Protein AF-A0A942FW92-F1 (afdb_monomer_lite)

Foldseek 3Di:
DVVVVVVLVLCVQVDDPVCSVVVVVVVVCVVVVVVVVVVVVLVVCVVVDPPVVSVVVVVVVVVVVVVVVCPDCVVVCPDRHHRPPDD

pLDDT: mean 82.92, std 11.73, range [40.91, 94.88]

Secondary structure (DSSP, 8-state):
-HHHHHHHHHHHHHS-GGGHHHHHHHHHHHHHHHHHHHHHHHHHHHHHS-HHHHHHHHHHHHHHHHHHHHHSGGGG--SPPP-----

Sequence (87 aa):
MVYSINQVSLRQTITPTCILGRVNGTMQFLGMGSIPIGSLFGGGLATLTNLPATLWVAAALSFLAIFTIALSPVAKLYTMPKVEEGL

Radius of gyration: 17.54 Å; chains: 1; bounding box: 42×20×47 Å

Structure (mmCIF, N/CA/C/O backbone):
data_AF-A0A942FW92-F1
#
_entry.id   AF-A0A942FW92-F1
#
loop_
_atom_site.group_PDB
_atom_site.id
_atom_site.type_symbol
_atom_site.label_atom_id
_atom_site.label_alt_id
_atom_site.label_comp_id
_atom_site.label_asym_id
_atom_site.label_entity_id
_atom_site.label_seq_id
_atom_site.pdbx_PDB_ins_code
_atom_site.Cartn_x
_atom_site.Cartn_y
_atom_site.Cartn_z
_atom_site.occupancy
_atom_site.B_iso_or_equiv
_atom_site.auth_seq_id
_atom_site.auth_comp_id
_atom_site.auth_asym_id
_atom_site.auth_atom_id
_atom_site.pdbx_PDB_model_num
ATOM 1 N N . MET A 1 1 ? -11.692 11.367 0.723 1.00 66.94 1 MET A N 1
ATOM 2 C CA . MET A 1 1 ? -12.207 11.779 2.048 1.00 66.94 1 MET A CA 1
ATOM 3 C C . MET A 1 1 ? -13.375 10.919 2.512 1.00 66.94 1 MET A C 1
ATOM 5 O O . MET A 1 1 ? -13.207 10.235 3.509 1.00 66.94 1 MET A O 1
ATOM 9 N N . VAL A 1 2 ? -14.490 10.841 1.773 1.00 85.69 2 VAL A N 1
ATOM 10 C CA . VAL A 1 2 ? -15.650 9.993 2.148 1.00 85.69 2 VAL A CA 1
ATOM 11 C C . VAL A 1 2 ? -15.274 8.516 2.368 1.00 85.69 2 VAL A C 1
ATOM 13 O O . VAL A 1 2 ? -15.664 7.923 3.367 1.00 85.69 2 VAL A O 1
ATOM 16 N N . TYR A 1 3 ? -14.440 7.941 1.495 1.00 82.25 3 TYR A N 1
ATOM 17 C CA . TYR A 1 3 ? -13.959 6.556 1.619 1.00 82.25 3 TYR A CA 1
ATOM 18 C C . TYR A 1 3 ? -13.198 6.276 2.924 1.00 82.25 3 TYR A C 1
ATOM 20 O O . TYR A 1 3 ? -13.434 5.263 3.578 1.00 82.25 3 TYR A O 1
ATOM 28 N N . SER A 1 4 ? -12.296 7.180 3.312 1.00 80.44 4 SER A N 1
ATOM 29 C CA . SER A 1 4 ? -11.463 7.028 4.509 1.00 80.44 4 SER A CA 1
ATOM 30 C C . SER A 1 4 ? -12.299 7.082 5.785 1.00 80.44 4 SER A C 1
ATOM 32 O O . SER A 1 4 ? -12.068 6.293 6.695 1.00 80.44 4 SER A O 1
ATOM 34 N N . ILE A 1 5 ? -13.301 7.965 5.822 1.00 84.44 5 ILE A N 1
ATOM 35 C CA . ILE A 1 5 ? -14.250 8.058 6.936 1.00 84.44 5 ILE A CA 1
ATOM 36 C C . ILE A 1 5 ? -15.069 6.769 7.018 1.00 84.44 5 ILE A C 1
ATOM 38 O O . ILE A 1 5 ? -15.083 6.133 8.065 1.00 84.44 5 ILE A O 1
ATOM 42 N N . ASN A 1 6 ? -15.659 6.322 5.902 1.00 84.00 6 ASN A N 1
ATOM 43 C CA . ASN A 1 6 ? -16.482 5.111 5.884 1.00 84.00 6 ASN A CA 1
ATOM 44 C C . ASN A 1 6 ? -15.694 3.858 6.306 1.00 84.00 6 ASN A C 1
ATOM 46 O O . ASN A 1 6 ? -16.201 3.024 7.049 1.00 84.00 6 ASN A O 1
ATOM 50 N N . GLN A 1 7 ? -14.429 3.739 5.890 1.00 82.38 7 GLN A N 1
ATOM 51 C CA . GLN A 1 7 ? -13.560 2.641 6.320 1.00 82.38 7 GLN A CA 1
ATOM 52 C C . GLN A 1 7 ? -13.339 2.606 7.836 1.00 82.38 7 GLN A C 1
ATOM 54 O O . GLN A 1 7 ? -13.353 1.529 8.432 1.00 82.38 7 GLN A O 1
ATOM 59 N N . VAL A 1 8 ? -13.093 3.765 8.451 1.00 82.25 8 VAL A N 1
ATOM 60 C CA . VAL A 1 8 ? -12.868 3.858 9.898 1.00 82.25 8 VAL A CA 1
ATOM 61 C C . VAL A 1 8 ? -14.172 3.601 10.647 1.00 82.25 8 VAL A C 1
ATOM 63 O O . VAL A 1 8 ? -14.183 2.767 11.550 1.00 82.25 8 VAL A O 1
ATOM 66 N N . SER A 1 9 ? -15.271 4.228 10.222 1.00 83.06 9 SER A N 1
ATOM 67 C CA . SER A 1 9 ? -16.597 4.042 10.818 1.00 83.06 9 SER A CA 1
ATOM 68 C C . SER A 1 9 ? -17.036 2.582 10.782 1.00 83.06 9 SER A C 1
ATOM 70 O O . SER A 1 9 ? -17.426 2.044 11.811 1.00 83.06 9 SER A O 1
ATOM 72 N N . LEU A 1 10 ? -16.868 1.892 9.650 1.00 81.62 10 LEU A N 1
ATOM 73 C CA . LEU A 1 10 ? -17.214 0.476 9.539 1.00 81.62 10 LEU A CA 1
ATOM 74 C C . LEU A 1 10 ? -16.463 -0.390 10.563 1.00 81.62 10 LEU A C 1
ATOM 76 O O . LEU A 1 10 ? -17.042 -1.290 11.166 1.00 81.62 10 LEU A O 1
ATOM 80 N N . ARG A 1 11 ? -15.175 -0.115 10.791 1.00 80.06 11 ARG A N 1
ATOM 81 C CA . ARG A 1 11 ? -14.384 -0.851 11.788 1.00 80.06 11 ARG A CA 1
AT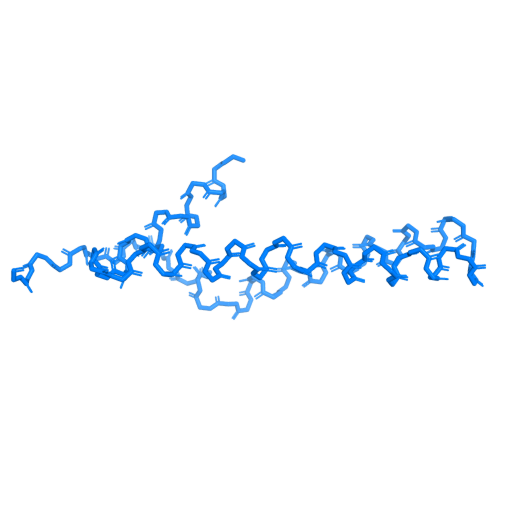OM 82 C C . ARG A 1 11 ? -14.812 -0.526 13.207 1.00 80.06 11 ARG A C 1
ATOM 84 O O . ARG A 1 11 ? -14.878 -1.443 14.015 1.00 80.06 11 ARG A O 1
ATOM 91 N N . GLN A 1 12 ? -15.107 0.739 13.494 1.00 83.06 12 GLN A N 1
ATOM 92 C CA . GLN A 1 12 ? -15.619 1.164 14.798 1.00 83.06 12 GLN A CA 1
ATOM 93 C C . GLN A 1 12 ? -16.938 0.466 15.136 1.00 83.06 12 GLN A C 1
ATOM 95 O O . GLN A 1 12 ? -17.131 0.057 16.270 1.00 83.06 12 GLN A O 1
ATOM 100 N N . THR A 1 13 ? -17.809 0.273 14.148 1.00 79.94 13 THR A N 1
ATOM 101 C CA . THR A 1 13 ? -19.098 -0.398 14.334 1.00 79.94 13 THR A CA 1
ATOM 102 C C . THR A 1 13 ? -18.966 -1.902 14.593 1.00 79.94 13 THR A C 1
ATOM 104 O O . THR A 1 13 ? -19.740 -2.453 15.364 1.00 79.94 13 THR A O 1
ATOM 107 N N . ILE A 1 14 ? -18.003 -2.577 13.957 1.00 79.94 14 ILE A N 1
ATOM 108 C CA . ILE A 1 14 ? -17.831 -4.040 14.071 1.00 79.94 14 ILE A CA 1
ATOM 109 C C . ILE A 1 14 ? -16.903 -4.419 15.243 1.00 79.94 14 ILE A C 1
ATOM 111 O O . ILE A 1 14 ? -16.925 -5.551 15.720 1.00 79.94 14 ILE A O 1
ATOM 115 N N . THR A 1 15 ? -16.058 -3.494 15.707 1.00 77.38 15 THR A N 1
ATOM 116 C CA . THR A 1 15 ? -15.005 -3.773 16.694 1.00 77.38 15 THR A CA 1
ATOM 117 C C . THR A 1 15 ? -15.404 -3.275 18.089 1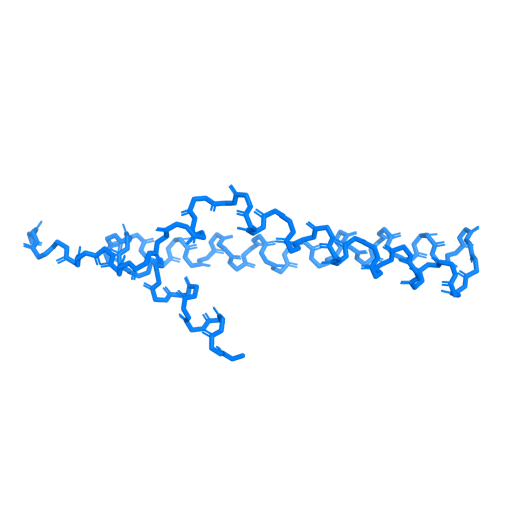.00 77.38 15 THR A C 1
ATOM 119 O O . THR A 1 15 ? -15.594 -2.072 18.257 1.00 77.38 15 THR A O 1
ATOM 122 N N . PRO A 1 16 ? -15.423 -4.140 19.122 1.00 78.75 16 PRO A N 1
ATOM 123 C CA . PRO A 1 16 ? -15.639 -3.727 20.508 1.00 78.75 16 PRO A CA 1
ATOM 124 C C . PRO A 1 16 ? -14.596 -2.703 20.977 1.00 78.75 16 PRO A C 1
ATOM 126 O O . PRO A 1 16 ? -13.398 -2.843 20.703 1.00 78.75 16 PRO A O 1
ATOM 129 N N . THR A 1 17 ? -15.025 -1.713 21.762 1.00 80.56 17 THR A N 1
ATOM 130 C CA . THR A 1 17 ? -14.202 -0.569 22.204 1.00 80.56 17 THR A CA 1
ATOM 131 C C . THR A 1 17 ? -12.894 -0.988 22.887 1.00 80.56 17 THR A C 1
ATOM 133 O O . THR A 1 17 ? -11.859 -0.356 22.683 1.00 80.56 17 THR A O 1
ATOM 136 N N . CYS A 1 18 ? -12.905 -2.104 23.626 1.00 83.50 18 CYS A N 1
ATOM 137 C CA . CYS A 1 18 ? -11.739 -2.676 24.312 1.00 83.50 18 CYS A CA 1
ATOM 138 C C . CYS A 1 18 ? -10.555 -2.996 23.374 1.00 83.50 18 CYS A C 1
ATOM 140 O O . CYS A 1 18 ? -9.398 -2.836 23.763 1.00 83.50 18 CYS A O 1
ATOM 142 N N . ILE A 1 19 ? -10.814 -3.417 22.130 1.00 88.12 19 ILE A N 1
ATOM 143 C CA . ILE A 1 19 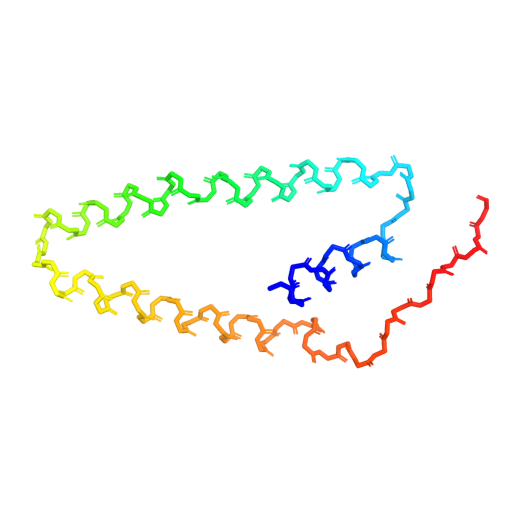? -9.767 -3.837 21.181 1.00 88.12 19 ILE A CA 1
ATOM 144 C C . ILE A 1 19 ? -9.578 -2.866 20.009 1.00 88.12 19 ILE A C 1
ATOM 146 O O . ILE A 1 19 ? -8.700 -3.081 19.169 1.00 88.12 19 ILE A O 1
ATOM 150 N N . LEU A 1 20 ? -10.332 -1.765 19.974 1.00 86.75 20 LEU A N 1
ATOM 151 C CA . LEU A 1 20 ? -10.305 -0.783 18.889 1.00 86.75 20 LEU A CA 1
ATOM 152 C C . LEU A 1 20 ? -8.905 -0.188 18.662 1.00 86.75 20 LEU A C 1
ATOM 154 O O . LEU A 1 20 ? -8.463 -0.066 17.520 1.00 86.75 20 LEU A O 1
ATOM 158 N N . GLY A 1 21 ? -8.169 0.106 19.741 1.00 87.75 21 GLY A N 1
ATOM 159 C CA . GLY A 1 21 ? -6.791 0.605 19.657 1.00 87.75 21 GLY A CA 1
ATOM 160 C C . GLY A 1 21 ? -5.830 -0.389 18.994 1.00 87.75 21 GLY A C 1
ATOM 161 O O . GLY A 1 21 ? -4.989 0.006 18.186 1.00 87.75 21 GLY A O 1
ATOM 162 N N . ARG A 1 22 ? -5.999 -1.694 19.261 1.00 89.31 22 ARG A N 1
ATOM 163 C CA . ARG A 1 22 ? -5.198 -2.761 18.637 1.00 89.31 22 ARG A CA 1
ATOM 164 C C . ARG A 1 22 ? -5.529 -2.909 17.157 1.00 89.31 22 ARG A C 1
ATOM 166 O O . ARG A 1 22 ? -4.617 -2.965 16.342 1.00 89.31 22 ARG A O 1
ATOM 173 N N . VAL A 1 23 ? -6.816 -2.916 16.810 1.00 88.75 23 VAL A N 1
ATOM 174 C CA . VAL A 1 23 ? -7.276 -3.004 15.415 1.00 88.75 23 VAL A CA 1
ATOM 175 C C . VAL A 1 23 ? -6.771 -1.815 14.596 1.00 88.75 23 VAL A C 1
ATOM 177 O O . VAL A 1 23 ? -6.222 -2.007 13.510 1.00 88.75 23 VAL A O 1
ATOM 180 N N . ASN A 1 24 ? -6.869 -0.594 15.133 1.00 89.06 24 ASN A N 1
ATOM 181 C CA . ASN A 1 24 ? -6.341 0.592 14.462 1.00 89.06 24 ASN A CA 1
ATOM 182 C C . ASN A 1 24 ? -4.819 0.507 14.266 1.00 89.06 24 ASN A C 1
ATOM 184 O O . ASN A 1 24 ? -4.331 0.761 13.167 1.00 89.06 24 ASN A O 1
ATOM 188 N N . GLY A 1 25 ? -4.080 0.076 15.294 1.00 89.56 25 GLY A N 1
ATOM 189 C CA . GLY A 1 25 ? -2.633 -0.131 15.209 1.00 89.56 25 GLY A CA 1
ATOM 190 C C . GLY A 1 25 ? -2.240 -1.150 14.136 1.00 89.56 25 GLY A C 1
ATOM 191 O O . GLY A 1 25 ? -1.374 -0.869 13.310 1.00 89.56 25 GLY A O 1
ATOM 192 N N . THR A 1 26 ? -2.914 -2.302 14.078 1.00 91.50 26 THR A N 1
ATOM 193 C CA . THR A 1 26 ? -2.662 -3.324 13.051 1.00 91.50 26 THR A CA 1
ATOM 194 C C . THR A 1 26 ? -2.942 -2.797 11.649 1.00 91.50 26 THR A C 1
ATOM 196 O O . THR A 1 26 ? -2.141 -3.011 10.743 1.00 91.50 26 THR A O 1
ATOM 199 N N . MET A 1 27 ? -4.040 -2.072 11.440 1.00 89.69 27 MET A N 1
ATOM 200 C CA . MET A 1 27 ? -4.330 -1.519 10.118 1.00 89.69 27 MET A CA 1
ATOM 201 C C . MET A 1 27 ? -3.417 -0.371 9.718 1.00 89.69 27 MET A C 1
ATOM 203 O O . MET A 1 27 ? -3.108 -0.253 8.534 1.00 89.69 27 MET A O 1
ATOM 207 N N . GLN A 1 28 ? -2.941 0.433 10.665 1.00 90.06 28 GLN A N 1
ATOM 208 C CA . GLN A 1 28 ? -1.912 1.428 10.387 1.00 90.06 28 GLN A CA 1
ATOM 209 C C . GLN A 1 28 ? -0.591 0.757 10.011 1.00 90.06 28 GLN A C 1
ATOM 211 O O . GLN A 1 28 ? 0.038 1.163 9.038 1.00 90.06 28 GLN A O 1
ATOM 216 N N . PHE A 1 29 ? -0.208 -0.307 10.720 1.00 93.75 29 PHE A N 1
ATOM 217 C CA . PHE A 1 29 ? 0.977 -1.095 10.401 1.00 93.75 29 PHE A CA 1
ATOM 218 C C . PHE A 1 29 ? 0.888 -1.725 9.008 1.00 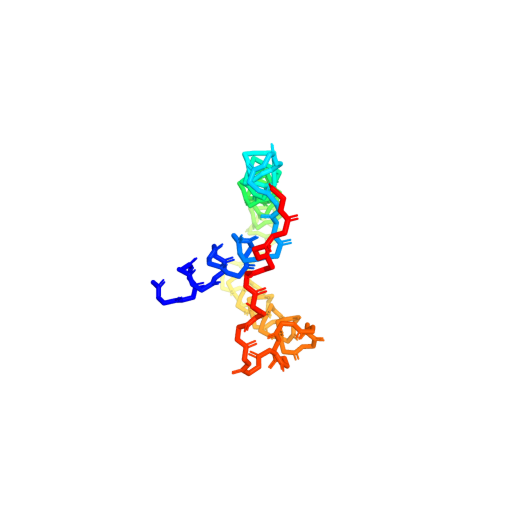93.75 29 PHE A C 1
ATOM 220 O O . PHE A 1 29 ? 1.826 -1.607 8.232 1.00 93.75 29 PHE A O 1
ATOM 227 N N . LEU A 1 30 ? -0.243 -2.333 8.646 1.00 92.12 30 LEU A N 1
ATOM 228 C CA . LEU A 1 30 ? -0.441 -2.900 7.307 1.00 92.12 30 LEU A CA 1
ATOM 229 C C . LEU A 1 30 ? -0.478 -1.812 6.222 1.00 92.12 30 LEU A C 1
ATOM 231 O O . LEU A 1 30 ? 0.127 -1.962 5.159 1.00 92.12 30 LEU A O 1
ATOM 235 N N . GLY A 1 31 ? -1.155 -0.696 6.499 1.00 90.12 31 GLY A N 1
ATOM 236 C CA . GLY A 1 31 ? -1.251 0.439 5.586 1.00 90.12 31 GLY A CA 1
ATOM 237 C C . GLY A 1 31 ? 0.112 1.068 5.310 1.00 90.12 31 GLY A C 1
ATOM 238 O O . GLY A 1 31 ? 0.534 1.131 4.163 1.00 90.12 31 GLY A O 1
ATOM 239 N N . MET A 1 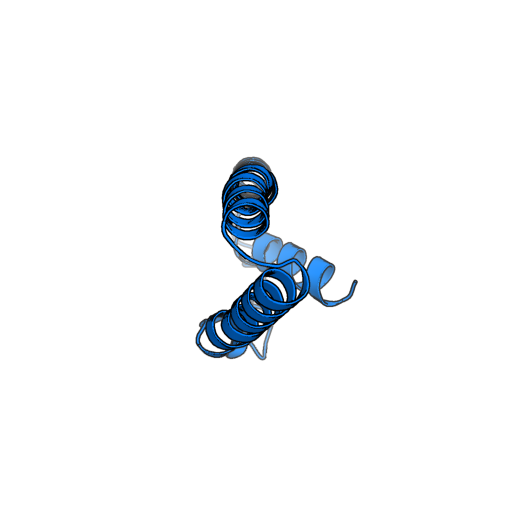32 ? 0.834 1.483 6.350 1.00 91.31 32 MET A N 1
ATOM 240 C CA . MET A 1 32 ? 2.153 2.105 6.200 1.00 91.31 32 MET A CA 1
ATOM 241 C C . MET A 1 32 ? 3.243 1.096 5.840 1.00 91.31 32 MET A C 1
ATOM 243 O O . MET A 1 32 ? 4.131 1.427 5.065 1.00 91.31 32 MET A O 1
ATOM 247 N N . GLY A 1 33 ? 3.171 -0.135 6.344 1.00 92.50 33 GLY A N 1
ATOM 248 C CA . GLY A 1 33 ? 4.154 -1.189 6.084 1.00 92.50 33 GLY A CA 1
ATOM 249 C C . GLY A 1 33 ? 4.131 -1.714 4.648 1.00 92.50 33 GLY A C 1
ATOM 250 O O . GLY A 1 33 ? 5.149 -2.197 4.161 1.00 92.50 33 GLY A O 1
ATOM 251 N N . SER A 1 34 ? 3.016 -1.563 3.929 1.00 92.00 34 SER A N 1
ATOM 252 C CA . SER A 1 34 ? 2.951 -1.894 2.499 1.00 92.00 34 SER A CA 1
ATOM 253 C C . SER A 1 34 ? 3.614 -0.845 1.594 1.00 92.00 34 SER A C 1
ATOM 255 O O . SER A 1 34 ? 4.077 -1.193 0.508 1.00 92.00 34 SER A O 1
ATOM 257 N N . ILE A 1 35 ? 3.743 0.409 2.048 1.00 93.12 35 ILE A N 1
ATOM 258 C CA . ILE A 1 35 ? 4.394 1.500 1.302 1.00 93.12 35 ILE A CA 1
ATOM 259 C C . ILE A 1 35 ? 5.855 1.178 0.945 1.00 93.12 35 ILE A C 1
ATOM 261 O O . ILE A 1 35 ? 6.179 1.251 -0.241 1.00 93.12 35 ILE A O 1
ATOM 265 N N . PRO A 1 36 ? 6.748 0.812 1.891 1.00 94.50 36 PRO A N 1
ATOM 266 C CA . PRO A 1 36 ? 8.140 0.510 1.559 1.00 94.50 36 PRO A CA 1
ATOM 267 C C . PRO A 1 36 ? 8.273 -0.710 0.639 1.00 94.50 36 PRO A C 1
ATOM 269 O O . PRO A 1 36 ? 9.168 -0.761 -0.197 1.00 94.50 36 PRO A O 1
ATOM 272 N N . ILE A 1 37 ? 7.366 -1.685 0.744 1.00 94.56 37 ILE A N 1
ATOM 273 C CA . ILE A 1 37 ? 7.352 -2.847 -0.153 1.00 94.56 37 ILE A CA 1
ATOM 274 C C . ILE A 1 37 ? 7.019 -2.386 -1.576 1.00 94.56 37 ILE A C 1
ATOM 276 O O . ILE A 1 37 ? 7.757 -2.680 -2.515 1.00 94.56 37 ILE A O 1
ATOM 280 N N . GLY A 1 38 ? 5.946 -1.608 -1.734 1.00 91.06 38 GLY A N 1
ATOM 281 C CA . GLY A 1 38 ? 5.555 -1.048 -3.024 1.00 91.06 38 GLY A CA 1
ATOM 282 C C . GLY A 1 38 ? 6.625 -0.135 -3.624 1.00 91.06 38 GLY A C 1
ATOM 283 O O . GLY A 1 38 ? 6.858 -0.192 -4.830 1.00 91.06 38 GLY A O 1
ATOM 284 N N . SER A 1 39 ? 7.317 0.664 -2.805 1.00 92.19 39 SER A N 1
ATOM 285 C CA . SER A 1 39 ? 8.375 1.560 -3.282 1.00 92.19 39 SER A CA 1
ATOM 286 C C . SER A 1 39 ? 9.619 0.804 -3.749 1.00 92.19 39 SER A C 1
ATOM 288 O O . SER A 1 39 ? 10.173 1.161 -4.787 1.00 92.19 39 SER A O 1
ATOM 290 N N . LEU A 1 40 ? 10.021 -0.269 -3.058 1.00 94.81 40 LEU A N 1
ATOM 291 C CA . LEU A 1 40 ? 11.114 -1.141 -3.501 1.00 94.81 40 LEU A CA 1
ATOM 292 C C . LEU A 1 40 ? 10.782 -1.820 -4.833 1.00 94.81 40 LEU A C 1
ATOM 294 O O . LEU A 1 40 ? 11.594 -1.786 -5.757 1.00 94.81 40 LEU A O 1
ATOM 298 N N . PHE A 1 41 ? 9.578 -2.384 -4.964 1.00 92.94 41 PHE A N 1
ATOM 299 C CA . PHE A 1 41 ? 9.140 -3.008 -6.214 1.00 92.94 41 PHE A CA 1
ATOM 300 C C . PHE A 1 41 ? 9.032 -1.998 -7.357 1.00 92.94 41 PHE A C 1
ATOM 302 O O . PHE A 1 41 ? 9.545 -2.254 -8.444 1.00 92.94 41 PHE A O 1
ATOM 309 N N . GLY A 1 42 ? 8.406 -0.844 -7.117 1.00 90.69 42 GLY A N 1
ATOM 310 C CA . GLY A 1 42 ? 8.249 0.211 -8.117 1.00 90.69 42 GLY A CA 1
ATOM 311 C C . GLY A 1 42 ? 9.586 0.804 -8.560 1.00 90.69 42 GLY A C 1
ATOM 312 O O . GLY A 1 42 ? 9.810 0.968 -9.756 1.00 90.69 42 GLY A O 1
ATOM 313 N N . GLY A 1 43 ? 10.500 1.065 -7.621 1.00 91.06 43 GLY A N 1
ATOM 314 C CA . GLY A 1 43 ? 11.848 1.555 -7.916 1.00 91.06 43 GLY A CA 1
ATOM 315 C C . GLY A 1 43 ? 12.700 0.530 -8.669 1.00 91.06 43 GLY A C 1
ATOM 316 O O . GLY A 1 43 ? 13.380 0.879 -9.635 1.00 91.06 43 GLY A O 1
ATOM 317 N N . GLY A 1 44 ? 12.610 -0.749 -8.292 1.00 94.00 44 GLY A N 1
ATOM 318 C CA . GLY A 1 44 ? 13.257 -1.845 -9.017 1.00 94.00 44 GLY A CA 1
ATOM 319 C C . GLY A 1 44 ? 12.743 -1.975 -10.453 1.00 94.00 44 GLY A C 1
ATOM 320 O O . GLY A 1 44 ? 13.535 -2.000 -11.394 1.00 94.00 44 GLY A O 1
ATOM 321 N N . LEU A 1 45 ? 11.419 -1.964 -10.644 1.00 91.50 45 LEU A N 1
ATOM 322 C CA . LEU A 1 45 ? 10.782 -1.959 -11.967 1.00 91.50 45 LEU A CA 1
ATOM 323 C C . LEU A 1 45 ? 11.192 -0.745 -12.807 1.00 91.50 45 LEU A C 1
ATOM 325 O O . LEU A 1 45 ? 11.489 -0.910 -13.988 1.00 91.50 45 LEU A O 1
ATOM 329 N N . ALA A 1 46 ? 11.268 0.442 -12.204 1.00 90.62 46 ALA A N 1
ATOM 330 C CA . ALA A 1 46 ? 11.714 1.663 -12.877 1.00 90.62 46 ALA A CA 1
ATOM 331 C C . ALA A 1 46 ? 13.185 1.615 -13.305 1.00 90.62 46 ALA A C 1
ATOM 333 O O . ALA A 1 46 ? 13.560 2.295 -14.252 1.00 90.62 46 ALA A O 1
ATOM 334 N N . THR A 1 47 ? 14.012 0.822 -12.619 1.00 91.44 47 THR A N 1
ATOM 335 C CA . THR A 1 47 ? 15.431 0.646 -12.964 1.00 91.44 47 THR A CA 1
ATOM 336 C C . THR A 1 47 ? 15.611 -0.366 -14.097 1.00 91.44 47 THR A C 1
ATOM 338 O O . THR A 1 47 ? 16.491 -0.207 -14.938 1.00 91.44 47 THR A O 1
ATOM 341 N N . LEU A 1 48 ? 14.780 -1.413 -14.126 1.00 91.38 48 LEU A N 1
ATOM 342 C CA . LEU A 1 48 ? 14.837 -2.478 -15.136 1.00 91.38 48 LEU A CA 1
ATOM 343 C C . LEU A 1 48 ? 14.067 -2.142 -16.421 1.00 91.38 48 LEU A C 1
ATOM 345 O O . LEU A 1 48 ? 14.308 -2.750 -17.462 1.00 91.38 48 LEU A O 1
ATOM 349 N N . THR A 1 49 ? 13.116 -1.212 -16.352 1.00 89.75 49 THR A N 1
ATOM 350 C CA . THR A 1 49 ? 12.249 -0.816 -17.469 1.00 89.75 49 THR A CA 1
ATOM 351 C C . THR A 1 49 ? 12.320 0.691 -17.718 1.00 89.75 49 THR A C 1
ATOM 353 O O . THR A 1 49 ? 13.034 1.419 -17.041 1.00 89.75 49 THR A O 1
ATOM 356 N N . ASN A 1 50 ? 11.562 1.185 -18.698 1.00 88.50 50 ASN A N 1
ATOM 357 C CA . ASN A 1 50 ? 11.422 2.620 -18.929 1.00 88.50 50 ASN A CA 1
ATOM 358 C C . ASN A 1 50 ? 10.352 3.228 -18.008 1.00 88.50 50 ASN A C 1
ATOM 360 O O . ASN A 1 50 ? 9.335 2.592 -17.714 1.00 88.50 50 ASN A O 1
ATOM 364 N N . LEU A 1 51 ? 10.517 4.506 -17.652 1.00 88.56 51 LEU A N 1
ATOM 365 C CA . LEU A 1 51 ? 9.562 5.267 -16.836 1.00 88.56 51 LEU A CA 1
ATOM 366 C C . LEU A 1 51 ? 8.090 5.137 -17.296 1.00 88.56 51 LEU A C 1
ATOM 368 O O . LEU A 1 51 ? 7.249 4.796 -16.463 1.00 88.56 51 LEU A O 1
ATOM 372 N N . PRO A 1 52 ? 7.737 5.326 -18.587 1.00 91.25 52 PRO A N 1
ATOM 373 C CA . PRO A 1 52 ? 6.350 5.170 -19.031 1.00 91.25 52 PRO A CA 1
ATOM 374 C C . PRO A 1 52 ? 5.815 3.742 -18.853 1.00 91.25 52 PRO A C 1
ATOM 376 O O . PRO A 1 52 ? 4.653 3.576 -18.494 1.00 91.25 52 PRO A O 1
ATOM 379 N N . ALA A 1 53 ? 6.644 2.712 -19.049 1.00 90.31 53 ALA A N 1
ATOM 380 C CA . ALA A 1 53 ? 6.227 1.324 -18.849 1.00 90.31 53 ALA A CA 1
ATOM 381 C C . ALA A 1 53 ? 5.919 1.043 -17.369 1.00 90.31 53 ALA A C 1
ATOM 383 O O . ALA A 1 53 ? 4.886 0.454 -17.056 1.00 90.31 53 ALA A O 1
ATOM 384 N N . THR A 1 54 ? 6.758 1.540 -16.455 1.00 91.31 54 THR A N 1
ATOM 385 C CA . THR A 1 54 ? 6.519 1.420 -15.007 1.00 91.31 54 THR A CA 1
ATOM 386 C C . THR A 1 54 ? 5.229 2.126 -14.582 1.00 91.31 54 THR A C 1
ATOM 388 O O . THR A 1 54 ? 4.457 1.574 -13.798 1.00 91.31 54 THR A O 1
ATOM 391 N N . LEU A 1 55 ? 4.952 3.315 -15.127 1.00 92.25 55 LEU A N 1
ATOM 392 C CA . LEU A 1 55 ? 3.718 4.053 -14.836 1.00 92.25 55 LEU A CA 1
ATOM 393 C C . LEU A 1 55 ? 2.465 3.300 -15.303 1.00 92.25 55 LEU A C 1
ATOM 395 O O . LEU A 1 55 ? 1.487 3.233 -14.559 1.00 92.25 55 LEU A O 1
ATOM 399 N N . TRP A 1 56 ? 2.497 2.684 -16.487 1.00 94.88 56 TRP A N 1
ATOM 400 C CA . TRP A 1 56 ? 1.388 1.855 -16.970 1.00 94.88 56 TRP A CA 1
ATOM 401 C C . TRP A 1 56 ? 1.153 0.621 -16.098 1.00 94.88 56 TRP A C 1
ATOM 403 O O . TRP A 1 56 ? 0.005 0.293 -15.799 1.00 94.88 56 TRP A O 1
ATOM 413 N N . VAL A 1 57 ? 2.220 -0.031 -15.631 1.00 92.44 57 VAL A N 1
ATOM 414 C CA . VAL A 1 57 ? 2.115 -1.156 -14.689 1.00 92.44 57 VAL A CA 1
ATOM 415 C C . VAL A 1 57 ? 1.492 -0.702 -13.366 1.00 92.44 57 VAL A C 1
ATOM 417 O O . VAL A 1 57 ? 0.566 -1.345 -12.874 1.00 92.44 57 VAL A O 1
ATOM 420 N N . ALA A 1 58 ? 1.933 0.430 -12.812 1.00 90.75 58 ALA A N 1
ATOM 421 C CA . ALA A 1 58 ? 1.360 0.991 -11.589 1.00 90.75 58 ALA A CA 1
ATOM 422 C C . ALA A 1 58 ? -0.127 1.356 -11.756 1.00 90.75 58 ALA A C 1
ATOM 424 O O . ALA A 1 58 ? -0.937 1.103 -10.858 1.00 90.75 58 ALA A O 1
ATOM 425 N N . ALA A 1 59 ? -0.507 1.898 -12.916 1.00 92.94 59 ALA A N 1
ATOM 426 C CA . ALA A 1 59 ? -1.897 2.197 -13.247 1.00 92.94 59 ALA A CA 1
ATOM 427 C C . ALA A 1 59 ? -2.749 0.919 -13.334 1.00 92.94 59 ALA A C 1
ATOM 429 O O . ALA A 1 59 ? -3.820 0.857 -12.731 1.00 92.94 59 ALA A O 1
ATOM 430 N N . ALA A 1 60 ? -2.255 -0.123 -14.008 1.00 93.56 60 ALA A N 1
ATOM 431 C CA . ALA A 1 60 ? -2.938 -1.412 -14.104 1.00 93.56 60 ALA A CA 1
ATOM 432 C C . ALA A 1 60 ? -3.131 -2.063 -12.724 1.00 93.56 60 ALA A C 1
ATOM 434 O O . ALA A 1 60 ? -4.232 -2.509 -12.397 1.00 93.56 60 ALA A O 1
ATOM 435 N N . LEU A 1 61 ? -2.097 -2.052 -11.877 1.00 90.44 61 LEU A N 1
ATOM 436 C CA . LEU A 1 61 ? -2.172 -2.546 -10.498 1.00 90.44 61 LEU A CA 1
ATOM 437 C C . LEU A 1 61 ? -3.181 -1.757 -9.651 1.00 90.44 61 LEU A C 1
ATOM 439 O O . LEU A 1 61 ? -3.947 -2.347 -8.889 1.00 90.44 61 LEU A O 1
ATOM 443 N N . SER A 1 62 ? -3.230 -0.435 -9.815 1.00 89.19 62 SER A N 1
ATOM 444 C CA . SER A 1 62 ? -4.210 0.416 -9.128 1.00 89.19 62 SER A CA 1
ATOM 445 C C . SER A 1 62 ? -5.640 0.111 -9.579 1.00 89.19 62 SER A C 1
ATOM 447 O O . SER A 1 62 ? -6.560 0.098 -8.763 1.00 89.19 62 SER A O 1
ATOM 449 N N . PHE A 1 63 ? -5.837 -0.202 -10.861 1.00 92.44 63 PHE A N 1
ATOM 450 C CA . PHE A 1 63 ? -7.138 -0.603 -11.390 1.00 92.44 63 PHE A CA 1
ATOM 451 C C . PHE A 1 63 ? -7.576 -1.973 -10.853 1.00 92.44 63 PHE A C 1
ATOM 453 O O . PHE A 1 63 ? -8.730 -2.152 -10.469 1.00 92.44 63 PHE A O 1
ATOM 460 N N . LEU A 1 64 ? -6.645 -2.922 -10.722 1.00 89.88 64 LEU A N 1
ATOM 461 C CA . LEU A 1 64 ? -6.877 -4.216 -10.068 1.00 89.88 64 LEU A CA 1
ATOM 462 C C . LEU A 1 64 ? -7.358 -4.071 -8.615 1.00 89.88 64 LEU A C 1
ATOM 464 O O . LEU A 1 64 ? -8.200 -4.853 -8.173 1.00 89.88 64 LEU A O 1
ATOM 468 N N . ALA A 1 65 ? -6.906 -3.047 -7.885 1.00 85.44 65 ALA A N 1
ATOM 469 C CA . ALA A 1 65 ? -7.383 -2.778 -6.526 1.00 85.44 65 ALA A CA 1
ATOM 470 C C . ALA A 1 65 ? -8.882 -2.415 -6.468 1.00 85.44 65 ALA A C 1
ATOM 472 O O . ALA A 1 65 ? -9.544 -2.652 -5.459 1.00 85.44 65 ALA A O 1
ATOM 473 N N . ILE A 1 66 ? -9.455 -1.884 -7.551 1.00 84.38 66 ILE A N 1
ATOM 474 C CA . ILE A 1 66 ? -10.900 -1.629 -7.631 1.00 84.38 66 ILE A CA 1
ATOM 475 C C . ILE A 1 66 ? -11.660 -2.959 -7.650 1.00 84.38 66 ILE A C 1
ATOM 477 O O . ILE A 1 66 ? -12.669 -3.106 -6.959 1.00 84.38 66 ILE A O 1
ATOM 481 N N . PHE A 1 67 ? -11.150 -3.955 -8.378 1.00 85.00 67 PHE A N 1
ATOM 482 C CA . PHE A 1 67 ? -11.756 -5.284 -8.420 1.00 85.00 67 PHE A CA 1
ATOM 483 C C . PHE A 1 67 ? -11.701 -5.983 -7.066 1.00 85.00 67 PHE A C 1
ATOM 485 O O . PHE A 1 67 ? -12.696 -6.568 -6.649 1.00 85.00 67 PHE A O 1
ATOM 492 N N . THR A 1 68 ? -10.591 -5.894 -6.331 1.00 81.00 68 THR A N 1
ATOM 493 C CA . THR A 1 68 ? -10.509 -6.523 -5.002 1.00 81.00 68 THR A CA 1
ATOM 494 C C . THR A 1 68 ? -11.527 -5.934 -4.022 1.00 81.00 68 THR A C 1
ATOM 496 O O . THR A 1 68 ? -12.103 -6.673 -3.225 1.00 81.00 68 THR A O 1
ATOM 499 N N . ILE A 1 69 ? -11.822 -4.634 -4.122 1.00 80.94 69 ILE A N 1
ATOM 500 C CA . ILE A 1 69 ? -12.898 -3.990 -3.357 1.00 80.94 69 ILE A CA 1
ATOM 501 C C . ILE A 1 69 ? -14.275 -4.447 -3.852 1.00 80.94 69 ILE A C 1
ATOM 503 O O . ILE A 1 69 ? -15.129 -4.764 -3.029 1.00 80.94 69 ILE A O 1
ATOM 507 N N . ALA A 1 70 ? -14.496 -4.528 -5.166 1.00 78.88 70 ALA A N 1
ATOM 508 C CA . ALA A 1 70 ? -15.773 -4.959 -5.741 1.00 78.88 70 ALA A CA 1
ATOM 509 C C . ALA A 1 70 ? -16.132 -6.417 -5.390 1.00 78.88 70 ALA A C 1
ATOM 511 O O . ALA A 1 70 ? -17.302 -6.730 -5.180 1.00 78.88 70 ALA A O 1
ATOM 512 N N . LEU A 1 71 ? -15.134 -7.301 -5.288 1.00 78.62 71 LEU A N 1
ATOM 513 C CA . LEU A 1 71 ? -15.313 -8.682 -4.832 1.00 78.62 71 LEU A CA 1
ATOM 514 C C . LEU A 1 71 ? -15.394 -8.816 -3.300 1.00 78.62 71 LEU A C 1
ATOM 516 O O . LEU A 1 71 ? -15.800 -9.867 -2.801 1.00 78.62 71 LEU A O 1
ATOM 520 N N . SER A 1 72 ? -15.022 -7.783 -2.541 1.00 77.69 72 SER A N 1
ATOM 521 C CA . SER A 1 72 ? -15.040 -7.819 -1.078 1.00 77.69 72 SER A CA 1
ATOM 522 C C . SER A 1 72 ? -16.478 -7.812 -0.531 1.00 77.69 72 SER A C 1
ATOM 524 O O . SER A 1 72 ? -17.323 -7.070 -1.039 1.00 77.69 72 SER A O 1
ATOM 526 N N . PRO A 1 73 ? -16.777 -8.548 0.562 1.00 67.31 73 PRO A N 1
ATOM 527 C CA . PRO A 1 73 ? -18.087 -8.520 1.226 1.00 67.31 73 PRO A CA 1
ATOM 528 C C . PRO A 1 73 ? -18.529 -7.114 1.651 1.00 67.31 73 PRO A C 1
ATOM 530 O O . PRO A 1 73 ? -19.722 -6.857 1.789 1.00 67.31 73 PRO A O 1
ATOM 533 N N . VAL A 1 74 ? -17.572 -6.192 1.813 1.00 67.25 74 VAL A N 1
ATOM 534 C CA . VAL A 1 74 ? -17.817 -4.782 2.139 1.00 67.25 74 VAL A CA 1
ATOM 535 C C . VAL A 1 74 ? -18.650 -4.084 1.058 1.00 67.25 74 VAL A C 1
ATOM 537 O O . VAL A 1 74 ? -19.469 -3.236 1.391 1.00 67.25 74 VAL A O 1
ATOM 540 N N . ALA A 1 75 ? -18.525 -4.477 -0.215 1.00 63.03 75 ALA A N 1
ATOM 541 C CA . ALA A 1 75 ? -19.330 -3.918 -1.304 1.00 63.03 75 ALA A CA 1
ATOM 542 C C . ALA A 1 75 ? -20.827 -4.268 -1.192 1.00 63.03 75 ALA A C 1
ATOM 544 O O . ALA A 1 75 ? -21.664 -3.583 -1.772 1.00 63.03 75 ALA A O 1
ATOM 545 N N . LYS A 1 76 ? -21.176 -5.316 -0.430 1.00 67.12 76 LYS A N 1
ATOM 546 C CA . LYS A 1 76 ? -22.565 -5.742 -0.188 1.00 67.12 76 LYS A CA 1
ATOM 547 C C . LYS A 1 76 ? -23.187 -5.095 1.053 1.00 67.12 76 LYS A C 1
ATOM 549 O O . LYS A 1 76 ? -24.376 -5.286 1.304 1.00 67.12 76 LYS A O 1
ATOM 554 N N . LEU A 1 77 ? -22.415 -4.330 1.829 1.00 63.47 77 LEU A N 1
ATOM 555 C CA . LEU A 1 77 ? -22.913 -3.624 3.007 1.00 63.47 77 LEU A CA 1
ATOM 556 C C . LEU A 1 77 ? -23.642 -2.347 2.578 1.00 63.47 77 LEU A C 1
ATOM 558 O O . LEU A 1 77 ? -23.061 -1.271 2.499 1.00 63.47 77 LEU A O 1
ATOM 562 N N . TYR A 1 78 ? -24.938 -2.484 2.296 1.00 65.06 78 TYR A N 1
ATOM 563 C CA . TYR A 1 78 ? -25.828 -1.351 2.017 1.00 65.06 78 TYR A CA 1
ATOM 564 C C . TYR A 1 78 ? -26.380 -0.703 3.300 1.00 65.06 78 TYR A C 1
ATOM 566 O O . TYR A 1 78 ? -26.850 0.429 3.287 1.00 65.06 78 TYR A O 1
ATOM 574 N N . THR A 1 79 ? -26.307 -1.415 4.428 1.00 69.12 79 THR A N 1
ATOM 575 C CA . THR A 1 79 ? -26.752 -0.938 5.745 1.00 69.12 79 THR A CA 1
ATOM 576 C C . THR A 1 79 ? -25.583 -1.056 6.715 1.00 69.12 79 THR A C 1
ATOM 578 O O . THR A 1 79 ? -24.932 -2.102 6.750 1.00 69.12 79 THR A O 1
ATOM 581 N N . MET A 1 80 ? -25.291 -0.003 7.486 1.00 59.28 80 MET A N 1
ATOM 582 C CA . MET A 1 80 ? -24.289 -0.114 8.548 1.00 59.28 80 MET A CA 1
ATOM 583 C C . MET A 1 80 ? -24.769 -1.147 9.581 1.00 59.28 80 MET A C 1
ATOM 585 O O . MET A 1 80 ? -25.938 -1.083 9.979 1.00 59.28 80 MET A O 1
ATOM 589 N N . PRO A 1 81 ? -23.915 -2.099 10.008 1.00 66.69 81 PRO A N 1
ATOM 590 C CA . PRO A 1 81 ? -24.246 -2.995 11.112 1.00 66.69 81 PRO A CA 1
ATOM 591 C C . PRO A 1 81 ? -24.678 -2.165 12.331 1.00 66.69 81 PRO A C 1
ATOM 593 O O . PRO A 1 81 ? -24.136 -1.089 12.567 1.00 66.69 81 PRO A O 1
ATOM 596 N N . LYS A 1 82 ? -25.690 -2.597 13.085 1.00 59.66 82 LYS A N 1
ATOM 597 C CA . LYS A 1 82 ? -26.067 -1.879 14.310 1.00 59.66 82 LYS A CA 1
ATOM 598 C C . LYS A 1 82 ? -24.969 -2.084 15.353 1.00 59.66 82 LYS A C 1
ATOM 600 O O . LYS A 1 82 ? -24.486 -3.200 15.510 1.00 59.66 82 LYS A O 1
ATOM 605 N N . VAL A 1 83 ? -24.586 -1.008 16.039 1.00 60.16 83 VAL A N 1
ATOM 606 C CA . VAL A 1 83 ? -23.763 -1.085 17.252 1.00 60.16 83 VAL A CA 1
ATOM 607 C C . VAL A 1 83 ? -24.559 -1.928 18.247 1.00 60.16 83 VAL A C 1
ATOM 609 O O . VAL A 1 83 ? -25.625 -1.495 18.680 1.00 60.16 83 VAL A O 1
ATOM 612 N N . GLU A 1 84 ? -24.118 -3.152 18.540 1.00 58.59 84 GLU A N 1
ATOM 613 C CA . GLU A 1 84 ? -24.733 -3.938 19.610 1.00 58.59 84 GLU A CA 1
ATOM 614 C C . GLU A 1 84 ? -24.350 -3.292 20.947 1.00 58.59 84 GLU A C 1
ATOM 616 O O . GLU A 1 84 ? -23.255 -3.488 21.471 1.00 58.59 84 GLU A O 1
ATOM 621 N N . GLU A 1 85 ? -25.250 -2.451 21.465 1.00 48.19 85 GLU A N 1
ATOM 622 C CA . GLU A 1 85 ? -25.289 -2.035 22.868 1.00 48.19 85 GLU A CA 1
ATOM 623 C C . GLU A 1 85 ? -25.503 -3.288 23.727 1.00 48.19 85 GLU A C 1
ATOM 625 O O . GLU A 1 85 ? -26.630 -3.714 23.971 1.00 48.19 85 GLU A O 1
ATOM 630 N N . GLY A 1 86 ? -24.410 -3.937 24.124 1.00 55.47 86 GLY A N 1
ATOM 631 C CA . GLY A 1 86 ? -24.469 -5.219 24.817 1.00 55.47 86 GLY A CA 1
ATOM 632 C C . GLY A 1 86 ? -23.248 -5.504 25.681 1.00 55.47 86 GLY A C 1
ATOM 633 O O . GLY A 1 86 ? -22.529 -6.455 25.384 1.00 55.47 86 GLY A O 1
ATOM 634 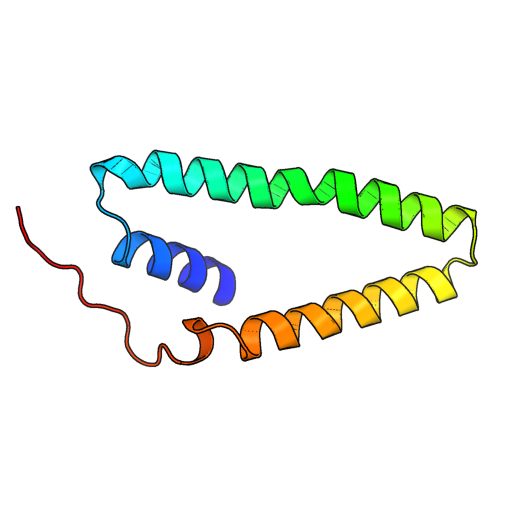N N . LEU A 1 87 ? -23.053 -4.666 26.715 1.00 40.91 87 LEU A N 1
ATOM 635 C CA . LEU A 1 87 ? -22.532 -4.916 28.084 1.00 40.91 87 LEU A CA 1
ATOM 636 C C . LEU A 1 87 ? -21.744 -3.720 28.635 1.00 40.91 87 LEU A C 1
ATOM 638 O O . LEU A 1 87 ? -20.637 -3.437 28.124 1.00 40.91 87 LEU A O 1
#